Protein AF-A0A918LXF9-F1 (afdb_monomer_lite)

Organism: NCBI:txid1951

InterPro domains:
  IPR000792 Transcription regulator LuxR, C-terminal [PF00196] (4-46)
  IPR000792 Transcription regulator LuxR, C-terminal [PR00038] (8-24)
  IPR000792 Transcription regulator LuxR, C-terminal [PR00038] (24-36)
  IPR000792 Transcription regulator LuxR, C-terminal [PS50043] (1-52)
  IPR000792 Transcription regulator LuxR, C-terminal [SM00421] (1-48)
  IPR000792 Transcription regulator LuxR, C-terminal [cd06170] (4-48)
  IPR016032 Signal transduction response regulator, C-terminal effector [SSF46894] (3-54)
  IPR036388 Winged helix-like DNA-binding domain superfamily [G3DSA:1.10.10.10] (1-58)

Radius of gyration: 20.13 Å; chains: 1; bounding box: 25×27×68 Å

pLDDT: mean 83.2, std 13.37, range [52.62, 97.75]

Foldseek 3Di:
DLLCLLLVDQLVRVCVVVVHDSVVSVVVVVVQCVVVVNPDSVSSSVVCVVVVVDDNDDHDPDDDPDDDPDDDPDDDDDPDPDDDDDD

Sequence (87 aa):
MVVLVAQGLSNDEIAGRLVISPLTAKTHINRAMTKLHARDRARLGVFACQLGLVTAHTPDPHPRPHPRPRPHPRPRPRPWPWPRPRF

Secondary structure (DSSP, 8-state):
-HHHHHTT--HHHHHHHHTS-HHHHHHHHHHHHHHTT-SSHHHHHHHHHHTTS---PPPPS----PPPPPPPPPPPPPPPSSPPP--

Structure (mmCIF, N/CA/C/O backbone):
data_AF-A0A918LXF9-F1
#
_entry.id   AF-A0A918LXF9-F1
#
loop_
_atom_site.group_PDB
_atom_site.id
_atom_site.type_symbol
_atom_site.label_atom_id
_atom_site.label_alt_id
_atom_site.label_comp_id
_atom_site.label_asym_id
_atom_site.label_entity_id
_atom_site.label_seq_id
_atom_site.pdbx_P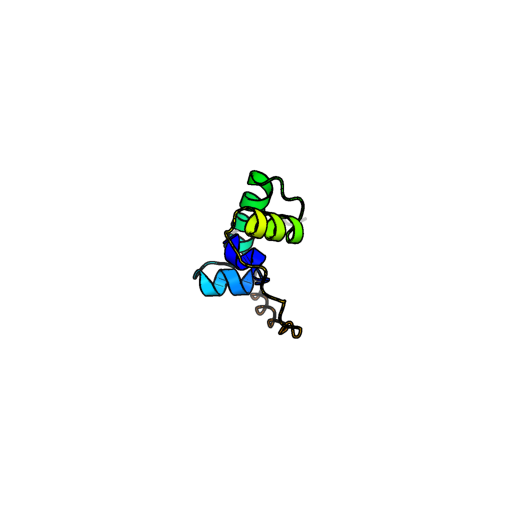DB_ins_code
_atom_site.Cartn_x
_atom_site.Cartn_y
_atom_site.Cartn_z
_atom_site.occupancy
_atom_site.B_iso_or_equiv
_atom_site.auth_seq_id
_atom_site.auth_comp_id
_atom_site.auth_asym_id
_atom_site.auth_atom_id
_atom_site.pdbx_PDB_model_num
ATOM 1 N N . MET A 1 1 ? -4.877 -4.552 -2.941 1.00 89.56 1 MET A N 1
ATOM 2 C CA . MET A 1 1 ? -4.227 -3.332 -2.395 1.00 89.56 1 MET A CA 1
ATOM 3 C C . MET A 1 1 ? -3.318 -2.621 -3.384 1.00 89.56 1 MET A C 1
ATOM 5 O O . MET A 1 1 ? -3.485 -1.423 -3.523 1.00 89.56 1 MET A O 1
ATOM 9 N N . VAL A 1 2 ? -2.384 -3.305 -4.061 1.00 90.94 2 VAL A N 1
ATOM 10 C CA . VAL A 1 2 ? -1.413 -2.667 -4.982 1.00 90.94 2 VAL A CA 1
ATOM 11 C C . VAL A 1 2 ? -2.085 -1.793 -6.055 1.00 90.94 2 VAL A C 1
ATOM 13 O O . VAL A 1 2 ? -1.663 -0.664 -6.260 1.00 90.94 2 VAL A O 1
ATOM 16 N N . VAL A 1 3 ? -3.195 -2.255 -6.639 1.00 91.75 3 VAL A N 1
ATOM 17 C CA . VAL A 1 3 ? -4.031 -1.480 -7.581 1.00 91.75 3 VAL A CA 1
ATOM 18 C C . VAL A 1 3 ? -4.510 -0.155 -6.978 1.00 91.75 3 VAL A C 1
ATOM 20 O O . VAL A 1 3 ? -4.319 0.898 -7.568 1.00 91.75 3 VAL A O 1
ATOM 23 N N . LEU A 1 4 ? -5.069 -0.182 -5.763 1.00 90.62 4 LEU A N 1
ATOM 24 C CA . LEU A 1 4 ? -5.528 1.027 -5.066 1.00 90.62 4 LEU A CA 1
ATOM 25 C C . LEU A 1 4 ? -4.362 1.975 -4.761 1.00 90.62 4 LEU A C 1
ATOM 27 O O . LEU A 1 4 ? -4.517 3.191 -4.811 1.00 90.62 4 LEU A O 1
ATOM 31 N N . VAL A 1 5 ? -3.179 1.421 -4.471 1.00 91.00 5 VAL A N 1
ATOM 32 C CA . VAL A 1 5 ? -1.976 2.226 -4.258 1.00 91.00 5 VAL A CA 1
ATOM 33 C C . VAL A 1 5 ? -1.561 2.961 -5.526 1.00 91.00 5 VAL A C 1
ATOM 35 O O . VAL A 1 5 ? -1.273 4.156 -5.462 1.00 91.00 5 VAL A O 1
ATOM 38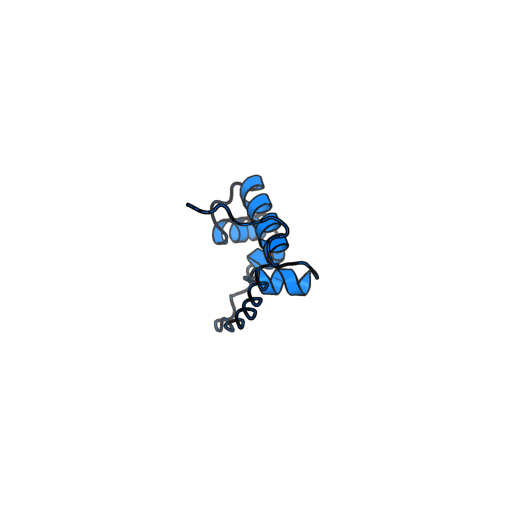 N N . ALA A 1 6 ? -1.567 2.252 -6.653 1.00 90.31 6 ALA A N 1
ATOM 39 C CA . ALA A 1 6 ? -1.253 2.786 -7.972 1.00 90.31 6 ALA A CA 1
ATOM 40 C C . ALA A 1 6 ? -2.293 3.805 -8.470 1.00 90.31 6 ALA A C 1
ATOM 42 O O . ALA A 1 6 ? -1.938 4.724 -9.194 1.00 90.31 6 ALA A O 1
ATOM 43 N N . GLN A 1 7 ? -3.542 3.707 -8.011 1.00 89.56 7 GLN A N 1
ATOM 44 C CA . GLN A 1 7 ? -4.585 4.724 -8.212 1.00 89.56 7 GLN A CA 1
ATOM 45 C C . GLN A 1 7 ? -4.399 5.983 -7.342 1.00 89.56 7 GLN A C 1
ATOM 47 O O . GLN A 1 7 ? -5.232 6.881 -7.383 1.00 89.56 7 GLN A O 1
ATOM 52 N N . GLY A 1 8 ? -3.343 6.054 -6.525 1.00 89.75 8 GLY A N 1
ATOM 53 C CA . GLY A 1 8 ? -3.028 7.231 -5.712 1.00 89.75 8 GLY A CA 1
ATOM 54 C C . GLY A 1 8 ? -3.681 7.273 -4.327 1.00 89.75 8 GLY A C 1
ATOM 55 O O . GLY A 1 8 ? -3.413 8.205 -3.578 1.00 89.75 8 GLY A O 1
ATOM 56 N N . LEU A 1 9 ? -4.460 6.261 -3.928 1.00 91.94 9 LEU A N 1
ATOM 57 C CA . LEU A 1 9 ? -5.213 6.313 -2.667 1.00 91.94 9 LEU A CA 1
ATOM 58 C C . LEU A 1 9 ? -4.336 6.262 -1.417 1.00 91.94 9 LEU A C 1
ATOM 60 O O . LEU A 1 9 ? -3.564 5.325 -1.233 1.00 91.94 9 LEU A O 1
ATOM 64 N N . SER A 1 10 ? -4.553 7.149 -0.461 1.00 91.69 10 SER A N 1
ATOM 65 C CA . SER A 1 10 ? -3.948 7.079 0.870 1.00 91.69 10 SER A CA 1
ATOM 66 C C . SER A 1 10 ? -4.270 5.772 1.624 1.00 91.69 10 SER A C 1
ATOM 68 O O . SER A 1 10 ? -5.189 5.020 1.294 1.00 91.69 10 SER A O 1
ATOM 70 N N . ASN A 1 11 ? -3.500 5.475 2.677 1.00 92.62 11 ASN A N 1
ATOM 71 C CA . ASN A 1 11 ? -3.722 4.273 3.491 1.00 92.62 11 ASN A CA 1
ATOM 72 C C . ASN A 1 11 ? -5.097 4.282 4.175 1.00 92.62 11 ASN A C 1
ATOM 74 O O . ASN A 1 11 ? -5.680 3.214 4.338 1.00 92.62 11 ASN A O 1
ATOM 78 N N . ASP A 1 12 ? -5.607 5.460 4.545 1.00 93.38 12 ASP A N 1
ATOM 79 C CA . ASP A 1 12 ? -6.935 5.633 5.138 1.00 93.38 12 ASP A CA 1
ATOM 80 C C . ASP A 1 12 ? -8.052 5.365 4.121 1.00 93.38 12 ASP A C 1
ATOM 82 O O . ASP A 1 12 ? -9.007 4.659 4.435 1.00 93.38 12 ASP A O 1
ATOM 86 N N . GLU A 1 13 ? -7.914 5.822 2.873 1.00 93.19 13 GLU A N 1
ATOM 87 C CA . GLU A 1 13 ? -8.880 5.507 1.808 1.00 93.19 13 GLU A CA 1
ATOM 88 C C . GLU A 1 13 ? -8.879 4.019 1.456 1.00 93.19 13 GLU A C 1
ATOM 90 O O . GLU A 1 13 ? -9.936 3.411 1.273 1.00 93.19 13 GLU A O 1
ATOM 95 N N . ILE A 1 14 ? -7.693 3.407 1.393 1.00 94.19 14 ILE A N 1
ATOM 96 C CA . ILE A 1 14 ? -7.548 1.961 1.194 1.00 94.19 14 ILE A CA 1
ATOM 97 C C . ILE A 1 14 ? -8.201 1.203 2.351 1.00 94.19 14 ILE A C 1
ATOM 99 O O . ILE A 1 14 ? -8.911 0.225 2.119 1.00 94.19 14 ILE A O 1
ATOM 103 N N . ALA A 1 15 ? -7.969 1.645 3.586 1.00 95.25 15 ALA A N 1
ATOM 104 C CA . ALA A 1 15 ? -8.544 1.045 4.780 1.00 95.25 15 ALA A CA 1
ATOM 105 C C . ALA A 1 15 ? -10.073 1.150 4.794 1.00 95.25 15 ALA A C 1
ATOM 107 O O . ALA A 1 15 ? -10.741 0.149 5.049 1.00 95.25 15 ALA A O 1
ATOM 108 N N . GLY A 1 16 ? -10.622 2.313 4.431 1.00 96.00 16 GLY A N 1
ATOM 109 C CA . GLY A 1 16 ? -12.062 2.524 4.295 1.00 96.00 16 GLY A CA 1
ATOM 110 C C . GLY A 1 16 ? -12.691 1.638 3.219 1.00 96.00 16 GLY A C 1
ATOM 111 O O . GLY A 1 16 ? -13.708 1.000 3.474 1.00 96.00 16 GLY A O 1
ATOM 112 N N . ARG A 1 17 ? -12.059 1.522 2.042 1.00 95.75 17 ARG A N 1
ATOM 113 C CA . ARG A 1 17 ? -12.554 0.660 0.949 1.00 95.75 17 ARG A CA 1
ATOM 114 C C . ARG A 1 17 ? -12.502 -0.830 1.274 1.00 95.75 17 ARG A C 1
ATOM 116 O O . ARG A 1 17 ? -13.321 -1.585 0.765 1.00 95.75 17 ARG A O 1
ATOM 123 N N . LEU A 1 18 ? -11.521 -1.258 2.066 1.00 96.00 18 LEU A N 1
ATOM 124 C CA . LEU A 1 18 ? -11.314 -2.669 2.403 1.00 96.00 18 LEU A CA 1
ATOM 125 C C . LEU A 1 18 ? -11.882 -3.058 3.774 1.00 96.00 18 LEU A C 1
ATOM 127 O O . LEU A 1 18 ? -11.759 -4.217 4.152 1.00 96.00 18 LEU A O 1
ATOM 131 N N . VAL A 1 19 ? -12.490 -2.116 4.504 1.00 96.88 19 VAL A N 1
ATOM 132 C CA . VAL A 1 19 ? -13.066 -2.320 5.845 1.00 96.88 19 VAL A CA 1
ATOM 133 C C . VAL A 1 19 ? -12.043 -2.929 6.820 1.00 96.88 19 VAL A C 1
ATOM 135 O O . VAL A 1 19 ? -12.274 -3.940 7.477 1.00 96.88 19 VAL A O 1
ATOM 138 N N . ILE A 1 20 ? -10.864 -2.309 6.902 1.00 95.50 20 ILE A N 1
ATOM 139 C CA . ILE A 1 20 ? -9.765 -2.708 7.800 1.00 95.50 20 ILE A CA 1
ATOM 140 C C . ILE A 1 20 ? -9.171 -1.487 8.507 1.00 95.50 20 ILE A C 1
ATOM 142 O O . ILE A 1 20 ? -9.475 -0.349 8.165 1.00 95.50 20 ILE A O 1
ATOM 146 N N . SER A 1 21 ? -8.264 -1.700 9.467 1.00 96.12 21 SER A N 1
ATOM 147 C CA . SER A 1 21 ? -7.549 -0.582 10.094 1.00 96.12 21 SER A CA 1
ATOM 148 C C . SER A 1 21 ? -6.510 0.059 9.146 1.00 96.12 21 SER A C 1
ATOM 150 O O . SER A 1 21 ? -5.865 -0.657 8.365 1.00 96.12 21 SER A O 1
ATOM 152 N N . PRO A 1 22 ? -6.240 1.377 9.259 1.00 93.44 22 PRO A N 1
ATOM 153 C CA . PRO A 1 22 ? -5.156 2.042 8.522 1.00 93.44 22 PRO A CA 1
ATOM 154 C C . PRO A 1 22 ? -3.771 1.428 8.777 1.00 93.44 22 PRO A C 1
ATOM 156 O O . PRO A 1 22 ? -2.924 1.374 7.882 1.00 93.44 22 PRO A O 1
ATOM 159 N N . LEU A 1 23 ? -3.536 0.906 9.986 1.00 95.94 23 LEU A N 1
ATOM 160 C CA . LEU A 1 23 ? -2.296 0.210 10.340 1.00 95.94 23 LEU A CA 1
ATOM 161 C C . LEU A 1 23 ? -2.158 -1.123 9.588 1.00 95.94 23 LEU A C 1
ATOM 163 O O . LEU A 1 23 ? -1.071 -1.462 9.107 1.00 95.94 23 LEU A O 1
ATOM 167 N N . THR A 1 24 ? -3.262 -1.856 9.446 1.00 97.19 24 THR A N 1
ATOM 168 C CA . THR A 1 24 ? -3.327 -3.088 8.654 1.00 97.19 24 THR A CA 1
ATOM 169 C C . THR A 1 24 ? -3.013 -2.770 7.194 1.00 97.19 24 THR A C 1
ATOM 171 O O . THR A 1 24 ? -2.117 -3.390 6.618 1.00 97.19 24 THR A O 1
ATOM 174 N N . ALA A 1 25 ? -3.637 -1.731 6.624 1.00 96.81 25 ALA A N 1
ATOM 175 C CA . ALA A 1 25 ? -3.331 -1.261 5.271 1.00 96.81 25 ALA A CA 1
ATOM 176 C C . ALA A 1 25 ? -1.840 -0.932 5.088 1.00 96.81 25 ALA A C 1
ATOM 178 O O . ALA A 1 25 ? -1.200 -1.464 4.177 1.00 96.81 25 ALA A O 1
ATOM 179 N N . LYS A 1 26 ? -1.249 -0.149 6.002 1.00 95.38 26 LYS A N 1
ATOM 180 C CA . LYS A 1 26 ? 0.192 0.166 5.992 1.00 95.38 26 LYS A CA 1
ATOM 181 C C . LYS A 1 26 ? 1.060 -1.097 5.999 1.00 95.38 26 LYS A C 1
ATOM 183 O O . LYS A 1 26 ? 2.024 -1.190 5.241 1.00 95.38 26 LYS A O 1
ATOM 188 N N . THR A 1 27 ? 0.709 -2.078 6.827 1.00 97.75 27 THR A N 1
ATOM 189 C CA . THR A 1 27 ? 1.455 -3.340 6.951 1.00 97.75 27 THR A CA 1
ATOM 190 C C . THR A 1 27 ? 1.439 -4.133 5.649 1.00 97.75 27 THR A C 1
ATOM 192 O O . THR A 1 27 ? 2.485 -4.590 5.184 1.00 97.75 27 THR A O 1
ATOM 195 N N . HIS A 1 28 ? 0.271 -4.275 5.026 1.00 96.62 28 HIS A N 1
ATOM 196 C CA . HIS A 1 28 ? 0.149 -4.979 3.752 1.00 96.62 28 HIS A CA 1
ATOM 197 C C . HIS A 1 28 ? 0.885 -4.262 2.615 1.00 96.62 28 HIS A C 1
ATOM 199 O O . HIS A 1 28 ? 1.536 -4.933 1.813 1.00 96.62 28 HIS A O 1
ATOM 205 N N . ILE A 1 29 ? 0.842 -2.926 2.565 1.00 95.69 29 ILE A N 1
ATOM 206 C CA . ILE A 1 29 ? 1.572 -2.135 1.561 1.00 95.69 29 ILE A CA 1
ATOM 207 C C . ILE A 1 29 ? 3.083 -2.316 1.728 1.00 95.69 29 ILE A C 1
ATOM 209 O O . ILE A 1 29 ? 3.762 -2.619 0.750 1.00 95.69 29 ILE A O 1
ATOM 213 N N . ASN A 1 30 ? 3.605 -2.231 2.955 1.00 96.38 30 ASN A N 1
ATOM 214 C CA . ASN A 1 30 ? 5.027 -2.472 3.221 1.00 96.38 30 ASN A CA 1
ATOM 215 C C . ASN A 1 30 ? 5.455 -3.881 2.798 1.00 96.38 30 ASN A C 1
ATOM 217 O O . ASN A 1 30 ? 6.457 -4.035 2.109 1.00 96.38 30 ASN A O 1
ATOM 221 N N . ARG A 1 31 ? 4.664 -4.908 3.133 1.00 96.69 31 ARG A N 1
ATOM 222 C CA . ARG A 1 31 ? 4.946 -6.289 2.709 1.00 96.69 31 ARG A CA 1
ATOM 223 C C . ARG A 1 31 ? 4.914 -6.448 1.188 1.00 96.69 31 ARG A C 1
ATOM 225 O O . ARG A 1 31 ? 5.730 -7.187 0.648 1.00 96.69 31 ARG A O 1
ATOM 232 N N . ALA A 1 32 ? 3.993 -5.778 0.497 1.00 94.50 32 ALA A N 1
ATOM 233 C CA . ALA A 1 32 ? 3.945 -5.789 -0.964 1.00 94.50 32 ALA A CA 1
ATOM 234 C C . ALA A 1 32 ? 5.188 -5.122 -1.571 1.00 94.50 32 ALA A C 1
ATOM 236 O O . ALA A 1 32 ? 5.792 -5.690 -2.476 1.00 94.50 32 ALA A O 1
ATOM 237 N N . MET A 1 33 ? 5.611 -3.975 -1.031 1.00 95.12 33 MET A N 1
ATOM 238 C CA . MET A 1 33 ? 6.839 -3.295 -1.449 1.00 95.12 33 MET A CA 1
ATOM 239 C C . MET A 1 33 ? 8.073 -4.179 -1.260 1.00 95.12 33 MET A C 1
ATOM 241 O O . MET A 1 33 ? 8.859 -4.317 -2.192 1.00 95.12 33 MET A O 1
ATOM 245 N N . THR A 1 34 ? 8.199 -4.855 -0.113 1.00 96.50 34 THR A N 1
ATOM 246 C CA . THR A 1 34 ? 9.287 -5.815 0.130 1.00 96.50 34 THR A CA 1
ATOM 247 C C . THR A 1 34 ? 9.287 -6.941 -0.901 1.00 96.50 34 THR A C 1
ATOM 249 O O . THR A 1 34 ? 10.320 -7.213 -1.501 1.00 96.50 34 THR A O 1
ATOM 252 N N . LYS A 1 35 ? 8.132 -7.569 -1.155 1.00 93.94 35 LYS A N 1
ATOM 253 C CA . LYS A 1 35 ? 8.021 -8.685 -2.112 1.00 93.94 35 LYS A CA 1
ATOM 254 C C . LYS A 1 35 ? 8.323 -8.277 -3.554 1.00 93.94 35 LYS A C 1
ATOM 256 O O . LYS A 1 35 ? 8.826 -9.087 -4.321 1.00 93.94 35 LYS A O 1
ATOM 261 N N . LEU A 1 36 ? 8.000 -7.040 -3.920 1.00 92.81 36 LEU A N 1
ATOM 262 C CA . LEU A 1 36 ? 8.202 -6.509 -5.268 1.00 92.81 36 LEU A CA 1
ATOM 263 C C . LEU A 1 36 ? 9.507 -5.714 -5.403 1.00 92.81 36 LEU A C 1
ATOM 265 O O . LEU A 1 36 ? 9.744 -5.109 -6.442 1.00 92.81 36 LEU A O 1
ATOM 269 N N . HIS A 1 37 ? 10.342 -5.685 -4.359 1.00 92.56 37 HIS A N 1
ATOM 270 C CA . HIS A 1 37 ? 11.551 -4.861 -4.297 1.00 92.56 37 HIS A CA 1
ATOM 271 C C . HIS A 1 37 ? 11.297 -3.382 -4.656 1.00 92.56 37 HIS A C 1
ATOM 273 O O . HIS A 1 37 ? 12.159 -2.686 -5.200 1.00 92.56 37 HIS A O 1
ATOM 279 N N . ALA A 1 38 ? 10.099 -2.882 -4.345 1.00 94.25 38 ALA A N 1
ATOM 280 C CA . ALA A 1 38 ? 9.755 -1.481 -4.506 1.00 94.25 38 ALA A CA 1
ATOM 281 C C . ALA A 1 38 ? 10.286 -0.702 -3.300 1.00 94.25 38 ALA A C 1
ATOM 283 O O . ALA A 1 38 ? 9.946 -1.000 -2.158 1.00 94.25 38 ALA A O 1
ATOM 284 N N . ARG A 1 39 ? 11.141 0.293 -3.548 1.00 93.00 39 ARG A N 1
ATOM 285 C CA . ARG A 1 39 ? 11.746 1.104 -2.478 1.00 93.00 39 ARG A CA 1
ATOM 286 C C . ARG A 1 39 ? 10.786 2.146 -1.915 1.00 93.00 39 ARG A C 1
ATOM 288 O O . ARG A 1 39 ? 10.937 2.569 -0.775 1.00 93.00 39 ARG A O 1
ATOM 295 N N . ASP A 1 40 ? 9.807 2.540 -2.713 1.00 92.50 40 ASP A N 1
ATOM 296 C CA . ASP A 1 40 ? 8.835 3.556 -2.372 1.00 92.50 40 ASP A CA 1
ATOM 297 C C . ASP A 1 40 ? 7.506 3.315 -3.098 1.00 92.50 40 ASP A C 1
ATOM 299 O O . ASP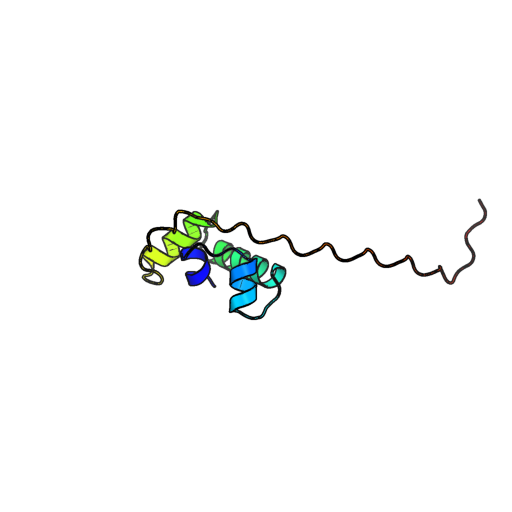 A 1 40 ? 7.346 2.445 -3.964 1.00 92.50 40 ASP A O 1
ATOM 303 N N . ARG A 1 41 ? 6.524 4.125 -2.717 1.00 90.88 41 ARG A N 1
ATOM 304 C CA . ARG A 1 41 ? 5.156 4.018 -3.202 1.00 90.88 41 ARG A CA 1
ATOM 305 C C . ARG A 1 41 ? 5.037 4.309 -4.700 1.00 90.88 41 ARG A C 1
ATOM 307 O O . ARG A 1 41 ? 4.210 3.674 -5.354 1.00 90.88 41 ARG A O 1
ATOM 314 N N . ALA A 1 42 ? 5.848 5.219 -5.244 1.00 89.94 42 ALA A N 1
ATOM 315 C CA . ALA A 1 42 ? 5.814 5.521 -6.671 1.00 89.94 42 ALA A CA 1
ATOM 316 C C . ALA A 1 42 ? 6.336 4.330 -7.482 1.00 89.94 42 ALA A C 1
ATOM 318 O O . ALA A 1 42 ? 5.670 3.898 -8.423 1.00 89.94 42 ALA A O 1
ATOM 319 N N . ARG A 1 43 ? 7.452 3.711 -7.060 1.00 90.31 43 ARG A N 1
ATOM 320 C CA . ARG A 1 43 ? 7.960 2.472 -7.676 1.00 90.31 43 ARG A CA 1
ATOM 321 C C . ARG A 1 43 ? 6.925 1.346 -7.638 1.00 90.31 43 ARG A C 1
ATOM 323 O O . ARG A 1 43 ? 6.772 0.638 -8.629 1.00 90.31 43 ARG A O 1
ATOM 330 N N . LEU A 1 44 ? 6.184 1.201 -6.536 1.00 91.12 44 LEU A N 1
ATOM 331 C CA . LEU A 1 44 ? 5.090 0.226 -6.438 1.00 91.12 44 LEU A CA 1
ATOM 332 C C . LEU A 1 44 ? 3.959 0.514 -7.445 1.00 91.12 44 LEU A C 1
ATOM 334 O O . LEU A 1 44 ? 3.418 -0.421 -8.035 1.00 91.12 44 LEU A O 1
ATOM 338 N N . GLY A 1 45 ? 3.625 1.788 -7.669 1.00 88.56 45 GLY A N 1
ATOM 339 C CA . GLY A 1 45 ? 2.671 2.208 -8.700 1.00 88.56 45 GLY A CA 1
ATOM 340 C C . GLY A 1 45 ? 3.143 1.873 -10.116 1.00 88.56 45 GLY A C 1
ATOM 341 O O . GLY A 1 45 ? 2.389 1.294 -10.894 1.00 88.56 45 GLY A O 1
ATOM 342 N N . VAL A 1 46 ? 4.416 2.140 -10.421 1.00 88.94 46 VAL A N 1
ATOM 343 C CA . VAL A 1 46 ? 5.033 1.787 -11.713 1.00 88.94 46 VAL A CA 1
ATOM 344 C C . VAL A 1 46 ? 4.991 0.278 -11.956 1.00 88.94 46 VAL A C 1
ATOM 346 O O . VAL A 1 46 ? 4.622 -0.143 -13.049 1.00 88.94 46 VAL A O 1
ATOM 349 N N . PHE A 1 47 ? 5.295 -0.541 -10.943 1.00 91.00 47 PHE A N 1
ATOM 350 C CA . PHE A 1 47 ? 5.170 -1.999 -11.049 1.00 91.00 47 PHE A CA 1
ATOM 351 C C . PHE A 1 47 ? 3.741 -2.438 -11.377 1.00 91.00 47 PHE A C 1
ATOM 353 O O . PHE A 1 47 ? 3.548 -3.320 -12.207 1.00 91.00 47 PHE A O 1
ATOM 360 N N . ALA A 1 48 ? 2.733 -1.819 -10.759 1.00 88.75 48 ALA A N 1
ATOM 361 C CA . ALA A 1 48 ? 1.339 -2.133 -11.053 1.00 88.75 48 ALA A CA 1
ATOM 362 C C . ALA A 1 48 ? 0.977 -1.820 -12.513 1.00 88.75 48 ALA A C 1
ATOM 364 O O . ALA A 1 48 ? 0.315 -2.631 -13.156 1.00 88.75 48 ALA A O 1
ATOM 365 N N . CYS A 1 49 ? 1.449 -0.690 -13.048 1.00 87.38 49 CYS A N 1
ATOM 366 C CA . CYS A 1 49 ? 1.257 -0.345 -14.4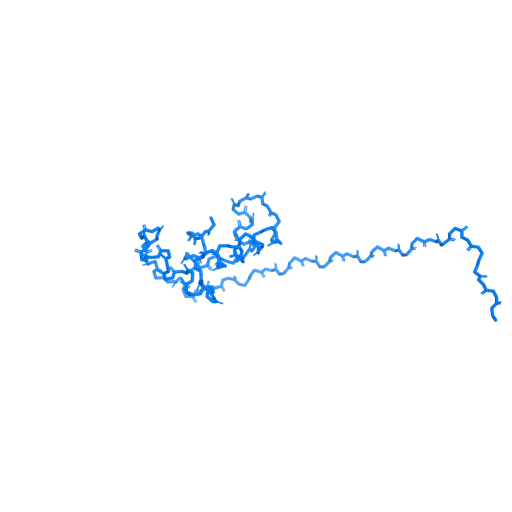57 1.00 87.38 49 CYS A CA 1
ATOM 367 C C . CYS A 1 49 ? 1.980 -1.327 -15.392 1.00 87.38 49 CYS A C 1
ATOM 369 O O . CYS A 1 49 ? 1.382 -1.813 -16.345 1.00 87.38 49 CYS A O 1
ATOM 371 N N . GLN A 1 50 ? 3.242 -1.668 -15.103 1.00 89.00 50 GLN A N 1
ATOM 372 C CA . GLN A 1 50 ? 4.029 -2.613 -15.910 1.00 89.00 50 GLN A CA 1
ATOM 373 C C . GLN A 1 50 ? 3.412 -4.016 -15.954 1.00 89.00 50 GLN A C 1
ATOM 375 O O . GLN A 1 50 ? 3.484 -4.685 -16.979 1.00 89.00 50 GLN A O 1
ATOM 380 N N . LEU A 1 51 ? 2.786 -4.449 -14.858 1.00 87.12 51 LEU A N 1
ATOM 381 C CA . LEU A 1 51 ? 2.082 -5.731 -14.767 1.00 87.12 51 LEU A CA 1
ATOM 382 C C . LEU A 1 51 ? 0.661 -5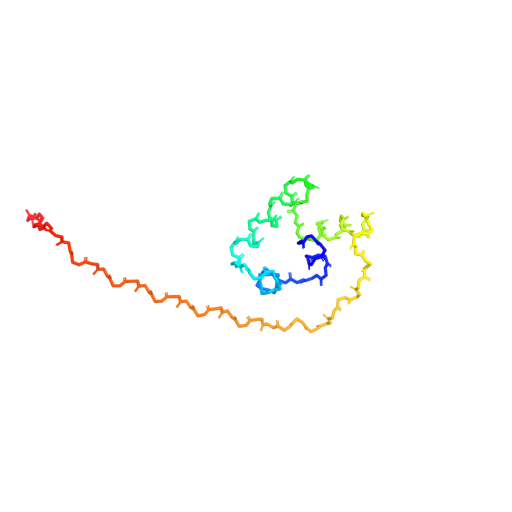.687 -15.362 1.00 87.12 51 LEU A C 1
ATOM 384 O O . LEU A 1 51 ? -0.068 -6.669 -15.252 1.00 87.12 51 LEU A O 1
ATOM 388 N N . GLY A 1 52 ? 0.236 -4.556 -15.937 1.00 85.38 52 GLY A N 1
ATOM 389 C CA . GLY A 1 52 ? -1.113 -4.379 -16.484 1.00 85.38 52 GLY A CA 1
ATOM 390 C C . GLY A 1 52 ? -2.224 -4.344 -15.427 1.00 85.38 52 GLY A C 1
ATOM 391 O O . GLY A 1 52 ? -3.396 -4.471 -15.763 1.00 85.38 52 GLY A O 1
ATOM 392 N N . LEU A 1 53 ? -1.881 -4.171 -14.145 1.00 84.88 53 LEU A N 1
ATOM 393 C CA . LEU A 1 53 ? -2.843 -4.149 -13.036 1.00 84.88 53 LEU A CA 1
ATOM 394 C C . LEU A 1 53 ? -3.600 -2.817 -12.931 1.00 84.88 53 LEU A C 1
ATOM 396 O O . LEU A 1 53 ? -4.649 -2.758 -12.291 1.00 84.88 53 LEU A O 1
ATOM 400 N N . VAL A 1 54 ? -3.048 -1.745 -13.505 1.00 83.62 54 VAL A N 1
ATOM 401 C CA . VAL A 1 54 ? -3.636 -0.401 -13.557 1.00 83.62 54 VAL A CA 1
ATOM 402 C C . VAL A 1 54 ? -3.282 0.246 -14.892 1.00 83.62 54 VAL A C 1
ATOM 404 O O . VAL A 1 54 ? -2.119 0.273 -15.281 1.00 83.62 54 VAL A O 1
ATOM 407 N N . THR A 1 55 ? -4.273 0.825 -15.565 1.00 74.94 55 THR A N 1
ATOM 408 C CA . THR A 1 55 ? -4.039 1.825 -16.612 1.00 74.94 55 THR A CA 1
ATOM 409 C C . THR A 1 55 ? -3.697 3.141 -15.927 1.00 74.94 55 THR A C 1
ATOM 411 O O . THR A 1 55 ? -4.426 3.545 -15.022 1.00 74.94 55 THR A O 1
ATOM 414 N N . ALA A 1 56 ? -2.598 3.794 -16.318 1.00 61.31 56 ALA A N 1
ATOM 415 C CA . ALA A 1 56 ? -2.185 5.076 -15.752 1.00 61.31 56 ALA A CA 1
ATOM 416 C C . ALA A 1 56 ? -3.330 6.096 -15.873 1.00 61.31 56 ALA A C 1
ATOM 418 O O . ALA A 1 56 ? -3.572 6.656 -16.937 1.00 61.31 56 ALA A O 1
ATOM 419 N N . HIS A 1 57 ? -4.069 6.291 -14.784 1.00 64.38 57 HIS A N 1
ATOM 420 C CA . HIS A 1 57 ? -5.095 7.313 -14.699 1.00 64.38 57 HIS A CA 1
ATOM 421 C C . HIS A 1 57 ? -4.390 8.620 -14.351 1.00 64.38 57 HIS A C 1
ATOM 423 O O . HIS A 1 57 ? -3.632 8.667 -13.379 1.00 64.38 57 HIS A O 1
ATOM 429 N N . THR A 1 58 ? -4.614 9.669 -15.139 1.00 52.62 58 THR A N 1
ATOM 430 C CA . THR A 1 58 ? -4.114 11.012 -14.833 1.00 52.62 58 THR A CA 1
ATOM 431 C C . THR A 1 58 ? -4.555 11.378 -13.410 1.00 52.62 58 THR A C 1
ATOM 433 O O . THR A 1 58 ? -5.747 11.260 -13.109 1.00 52.62 58 THR A O 1
ATOM 436 N N . PRO A 1 59 ? -3.634 11.724 -12.492 1.00 56.91 59 PRO A N 1
ATOM 437 C CA . PRO A 1 59 ? -4.014 12.021 -11.119 1.00 56.91 59 PRO A CA 1
ATOM 438 C C . PRO A 1 59 ? -4.928 13.249 -11.095 1.00 56.91 59 PRO A C 1
ATOM 440 O O . PRO A 1 59 ? -4.654 14.246 -11.762 1.00 56.91 59 PRO A O 1
ATOM 443 N N . ASP A 1 60 ? -6.019 13.159 -10.333 1.00 54.81 60 ASP A N 1
ATOM 444 C CA . ASP A 1 60 ? -6.878 14.303 -10.041 1.00 54.81 60 ASP A CA 1
ATOM 445 C C . ASP A 1 60 ? -6.027 15.398 -9.364 1.00 54.81 60 ASP A C 1
ATOM 447 O O . ASP A 1 60 ? -5.323 15.102 -8.390 1.00 54.81 60 ASP A O 1
ATOM 451 N N . PRO A 1 61 ? -6.025 16.643 -9.873 1.00 59.19 61 PRO A N 1
ATOM 452 C CA . PRO A 1 61 ? -5.147 17.699 -9.376 1.00 59.19 61 PRO A CA 1
ATOM 453 C C . PRO A 1 61 ? -5.512 18.188 -7.967 1.00 59.19 61 PRO A C 1
ATOM 455 O O . PRO A 1 61 ? -4.758 18.982 -7.401 1.00 59.19 61 PRO A O 1
ATOM 458 N N . HIS A 1 62 ? -6.626 17.736 -7.376 1.00 52.84 62 HIS A N 1
ATOM 459 C CA . HIS A 1 62 ? -7.069 18.182 -6.062 1.00 52.84 62 HIS A CA 1
ATOM 460 C C . HIS A 1 62 ? -6.987 17.056 -5.014 1.00 52.84 62 HIS A C 1
ATOM 462 O O . HIS A 1 62 ? -7.983 16.386 -4.725 1.00 52.84 62 HIS A O 1
ATOM 468 N N . PRO A 1 63 ? -5.840 16.876 -4.328 1.00 58.16 63 PRO A N 1
ATOM 469 C CA . PRO A 1 63 ? -5.789 15.992 -3.172 1.00 58.16 63 PRO A CA 1
ATOM 470 C C . PRO A 1 63 ? -6.714 16.573 -2.099 1.00 58.16 63 PRO A C 1
ATOM 472 O O . PRO A 1 63 ? -6.454 17.644 -1.551 1.00 58.16 63 PRO A O 1
ATOM 475 N N . ARG A 1 64 ? -7.841 15.914 -1.811 1.00 60.22 64 ARG A N 1
ATOM 476 C CA . ARG A 1 64 ? -8.672 16.294 -0.664 1.00 60.22 64 ARG A CA 1
ATOM 477 C C . ARG A 1 64 ? -7.882 15.942 0.598 1.00 60.22 64 ARG A C 1
ATOM 479 O O . ARG A 1 64 ? -7.607 14.761 0.807 1.00 60.22 64 ARG A O 1
ATOM 486 N N . PRO A 1 65 ? -7.490 16.909 1.445 1.00 56.44 65 PRO A N 1
ATOM 487 C CA . PRO A 1 65 ? -6.834 16.575 2.698 1.00 56.44 65 PRO A CA 1
ATOM 488 C C . PRO A 1 65 ? -7.819 15.784 3.561 1.00 56.44 65 PRO A C 1
ATOM 490 O O . PRO A 1 65 ? -8.865 16.296 3.962 1.00 56.44 65 PRO A O 1
ATOM 493 N N . HIS A 1 66 ? -7.507 14.515 3.827 1.00 59.91 66 HIS A N 1
ATOM 494 C CA . HIS A 1 66 ? -8.318 13.712 4.733 1.00 59.91 66 HIS A CA 1
ATOM 495 C C . HIS A 1 66 ? -8.164 14.253 6.158 1.00 59.91 66 HIS A C 1
ATOM 497 O O . HIS A 1 66 ? -7.034 14.456 6.620 1.00 59.91 66 HIS A O 1
ATOM 503 N N . PRO A 1 67 ? -9.272 14.489 6.880 1.00 64.69 67 PRO A N 1
ATOM 504 C CA . PRO A 1 67 ? -9.203 14.897 8.271 1.00 64.69 67 PRO A CA 1
ATOM 505 C C . PRO A 1 67 ? -8.502 13.795 9.069 1.00 64.69 67 PRO A C 1
ATOM 507 O O . PRO A 1 67 ? -8.911 12.634 9.033 1.00 64.69 67 PRO A O 1
ATOM 510 N N . ARG A 1 68 ? -7.422 14.151 9.778 1.00 60.59 68 ARG A N 1
ATOM 511 C CA . ARG A 1 68 ? -6.719 13.201 10.647 1.00 60.59 68 ARG A CA 1
ATOM 512 C C . ARG A 1 68 ? -7.718 12.637 11.666 1.00 60.59 68 ARG A C 1
ATOM 514 O O . ARG A 1 68 ? -8.445 13.428 12.276 1.00 60.59 68 ARG A O 1
ATOM 521 N N . PRO A 1 69 ? -7.758 11.311 11.883 1.00 62.41 69 PRO A N 1
ATOM 522 C CA . PRO A 1 69 ? -8.609 10.736 12.914 1.00 62.41 69 PRO A CA 1
ATOM 523 C C . PRO A 1 69 ? -8.267 11.366 14.268 1.00 62.41 69 PRO A C 1
ATOM 525 O O . PRO A 1 69 ? -7.095 11.601 1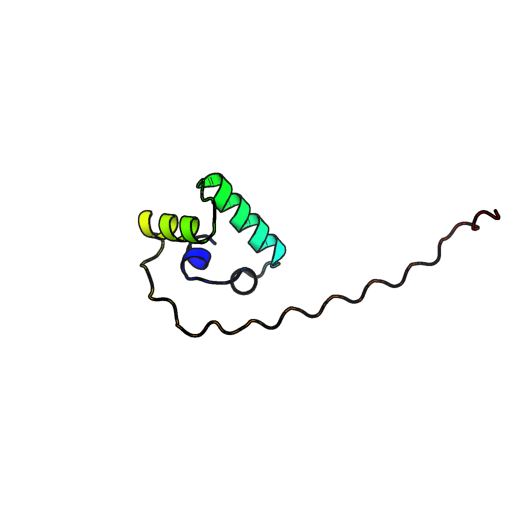4.580 1.00 62.41 69 PRO A O 1
ATOM 528 N N . ARG A 1 70 ? -9.301 11.688 15.057 1.00 67.81 70 ARG A N 1
ATOM 529 C CA . ARG A 1 70 ? -9.120 12.312 16.373 1.00 67.81 70 ARG A CA 1
ATOM 530 C C . ARG A 1 70 ? -8.217 11.413 17.224 1.00 67.81 70 ARG A C 1
ATOM 532 O O . ARG A 1 70 ? -8.476 10.210 17.289 1.00 67.81 70 ARG A O 1
ATOM 539 N N . PRO A 1 71 ? -7.175 11.957 17.875 1.00 69.25 71 PRO A N 1
ATOM 540 C CA . PRO A 1 71 ? -6.328 11.158 18.745 1.00 69.25 71 PRO A CA 1
ATOM 541 C C . PRO A 1 71 ? -7.185 10.536 19.851 1.00 69.25 71 PRO A C 1
ATOM 543 O O . PRO A 1 71 ? -7.978 11.227 20.493 1.00 69.25 71 PRO A O 1
ATOM 546 N N . HIS A 1 72 ? -7.045 9.226 20.058 1.00 69.44 72 HIS A N 1
ATOM 547 C CA . HIS A 1 72 ? -7.729 8.551 21.153 1.00 69.44 72 HIS A CA 1
ATOM 548 C C . HIS A 1 72 ? -7.262 9.151 22.489 1.00 69.44 72 HIS A C 1
ATOM 550 O O . HIS A 1 72 ? -6.053 9.332 22.684 1.00 69.44 72 HIS A O 1
ATOM 556 N N . PRO A 1 73 ? -8.185 9.472 23.413 1.00 79.88 73 PRO A N 1
ATOM 557 C CA . PRO A 1 73 ? -7.813 9.978 24.725 1.00 79.88 73 PRO A CA 1
ATOM 558 C C . PRO A 1 73 ? -6.939 8.943 25.436 1.00 79.88 73 PRO A C 1
ATOM 560 O O . PRO A 1 73 ? -7.247 7.749 25.438 1.00 79.88 73 PRO A O 1
ATOM 563 N N . ARG A 1 74 ? -5.828 9.398 26.031 1.00 74.56 74 ARG A N 1
ATOM 564 C CA . ARG A 1 74 ? -4.962 8.520 26.826 1.00 74.56 74 ARG A CA 1
ATOM 565 C C . ARG A 1 74 ? -5.801 7.902 27.952 1.00 74.56 74 ARG A C 1
ATOM 567 O O . ARG A 1 74 ? -6.511 8.646 28.635 1.00 74.56 74 ARG A O 1
ATOM 574 N N . PRO A 1 75 ? -5.738 6.577 28.165 1.00 79.81 75 PRO A N 1
ATOM 575 C CA . PRO A 1 75 ? -6.450 5.957 29.270 1.00 79.81 75 PRO A CA 1
ATOM 576 C C . PRO A 1 75 ? -5.967 6.570 30.587 1.00 79.81 75 PRO A C 1
ATOM 578 O O . PRO A 1 75 ? -4.769 6.806 30.769 1.00 79.81 75 PRO A O 1
ATOM 581 N N . ARG A 1 76 ? -6.902 6.846 31.506 1.00 79.12 76 ARG A N 1
ATOM 582 C CA . ARG A 1 76 ? -6.538 7.275 32.859 1.00 79.12 76 ARG A CA 1
ATOM 583 C C . ARG A 1 76 ? -5.677 6.177 33.496 1.00 79.12 76 ARG A C 1
ATOM 585 O O . ARG A 1 76 ? -6.040 5.002 33.379 1.00 79.12 76 ARG A O 1
ATOM 592 N N . PRO A 1 77 ? -4.555 6.525 34.147 1.00 79.44 77 PRO A N 1
ATOM 593 C CA . PRO A 1 77 ? -3.740 5.537 34.835 1.00 79.44 77 PRO A CA 1
ATOM 594 C C . PRO A 1 77 ? -4.604 4.821 35.875 1.00 79.44 77 PRO A C 1
ATOM 596 O O . PRO A 1 77 ? -5.281 5.465 36.679 1.00 79.44 77 PRO A O 1
ATOM 599 N N . ARG A 1 78 ? -4.620 3.485 35.827 1.00 79.44 78 ARG A N 1
ATOM 600 C CA . ARG A 1 78 ? -5.287 2.686 36.857 1.00 79.44 78 ARG A CA 1
ATOM 601 C C . ARG A 1 78 ? -4.557 2.910 38.187 1.00 79.44 78 ARG A C 1
ATOM 603 O O . ARG A 1 78 ? -3.327 2.972 38.178 1.00 79.44 78 ARG A O 1
ATOM 610 N N . PRO A 1 79 ? -5.269 3.037 39.317 1.00 78.81 79 PRO A N 1
ATOM 611 C CA . PRO A 1 79 ? -4.618 3.071 40.619 1.00 78.81 79 PRO A CA 1
ATOM 612 C C . PRO A 1 79 ? -3.822 1.775 40.821 1.00 78.81 79 PRO A C 1
ATOM 614 O O . PRO A 1 79 ? -4.306 0.684 40.519 1.00 78.81 79 PRO A O 1
ATOM 617 N N . TRP A 1 80 ? -2.570 1.909 41.263 1.00 75.81 80 TRP A N 1
ATOM 618 C CA . TRP A 1 80 ? -1.693 0.768 41.515 1.00 75.81 80 TRP A CA 1
ATOM 619 C C . TRP A 1 80 ? -2.226 -0.026 42.719 1.00 75.81 80 TRP A C 1
ATOM 621 O O . TRP A 1 80 ? -2.530 0.592 43.737 1.00 75.81 80 TRP A O 1
ATOM 631 N N . PRO A 1 81 ? -2.314 -1.365 42.637 1.00 78.50 81 PRO A N 1
ATOM 632 C CA . PRO A 1 81 ? -2.867 -2.198 43.709 1.00 78.50 81 PRO A CA 1
ATOM 633 C C . PRO A 1 81 ? -1.889 -2.483 44.863 1.00 78.50 81 PRO A C 1
ATOM 635 O O . PRO A 1 81 ? -2.262 -3.139 45.828 1.00 78.50 81 PRO A O 1
ATOM 638 N N . TRP A 1 82 ? -0.647 -2.000 44.787 1.00 75.56 82 TRP A N 1
ATOM 639 C CA . TRP A 1 82 ? 0.407 -2.281 45.764 1.00 75.56 82 TRP A CA 1
ATOM 640 C C . TRP A 1 82 ? 0.821 -1.005 46.509 1.00 75.56 82 TRP A C 1
ATOM 642 O O . TRP A 1 82 ? 0.807 0.076 45.905 1.00 75.56 82 TRP A O 1
ATOM 652 N N . PRO A 1 83 ? 1.228 -1.101 47.789 1.00 74.44 83 PRO A N 1
ATOM 653 C CA . PRO A 1 83 ? 1.745 0.045 48.526 1.00 74.44 83 PRO A CA 1
ATOM 654 C C . PRO A 1 83 ? 2.992 0.604 47.830 1.00 74.44 83 PRO A C 1
ATOM 656 O O . PRO A 1 83 ? 3.890 -0.136 47.426 1.00 74.44 83 PRO A O 1
ATOM 659 N N . ARG A 1 84 ? 3.031 1.930 47.658 1.00 72.25 84 ARG A N 1
ATOM 660 C CA . ARG A 1 84 ? 4.179 2.617 47.054 1.00 72.25 84 ARG A CA 1
ATOM 661 C C . ARG A 1 84 ? 5.385 2.522 47.999 1.00 72.25 84 ARG A C 1
ATOM 663 O O . ARG A 1 84 ? 5.203 2.776 49.192 1.00 72.25 84 ARG A O 1
ATOM 670 N N . PRO A 1 85 ? 6.593 2.207 47.499 1.00 70.94 85 PRO A N 1
ATOM 671 C CA . PRO A 1 85 ? 7.799 2.234 48.317 1.00 70.94 85 PRO A CA 1
ATOM 672 C C . PRO A 1 85 ? 7.994 3.635 48.902 1.00 70.94 85 PRO A C 1
ATOM 674 O O . PRO A 1 85 ? 7.955 4.621 48.164 1.00 70.94 85 PRO A O 1
ATOM 677 N N . ARG A 1 86 ? 8.179 3.717 50.222 1.00 73.81 86 ARG A N 1
ATOM 678 C CA . ARG A 1 86 ? 8.676 4.925 50.886 1.00 73.81 86 ARG A CA 1
ATOM 679 C C . ARG A 1 86 ? 10.193 4.936 50.713 1.00 73.81 86 ARG A C 1
ATOM 681 O O . ARG A 1 86 ? 10.868 4.128 51.344 1.00 73.81 86 ARG A O 1
ATOM 688 N N . PHE A 1 87 ? 10.681 5.800 49.831 1.00 64.38 87 PHE A N 1
ATOM 689 C CA . PHE A 1 87 ? 12.041 6.324 49.906 1.00 64.38 87 PHE A CA 1
ATOM 690 C C . PHE A 1 87 ? 11.976 7.687 50.585 1.00 64.38 87 PHE A C 1
ATOM 692 O O . PHE A 1 87 ? 10.991 8.414 50.305 1.00 64.38 87 PHE A O 1
#